Protein AF-A0A0C3E7I5-F1 (afdb_monomer_lite)

Organism: NCBI:txid1036808

Sequence (76 aa):
MQPTGFKYIVLVQISENLNQGGRADMISHWEDGDACVHELFYNVSLVAAARLWADEMTQDSIICTCISLAVRSSSV

Secondary structure (DSSP, 8-state):
-PPSSEEEEEEEEEEE-SS-EEEEEEEE---TT-EEEEEEEE-SSEEEEEEEEEEETTSS---EEEEEEEEPPPP-

Radius of gyration: 15.66 Å; chains: 1; bounding box: 49×13×40 Å

pLDDT: mean 78.61, std 11.29, range [46.34, 92.38]

Foldseek 3Di:
DDDPQKDKDKDKDKDFPPVWDKDKDKDKDDDPPKDKDWDWDDDPTMTMIMMMIIHGNPDDDMDMDIDMDTDDDDDD

Structure (mmCIF, N/CA/C/O backbone):
data_AF-A0A0C3E7I5-F1
#
_entry.id   AF-A0A0C3E7I5-F1
#
loop_
_atom_site.group_PDB
_atom_site.id
_atom_site.type_symbol
_atom_site.label_atom_id
_atom_site.label_alt_id
_atom_site.label_comp_id
_atom_site.label_asym_id
_atom_site.label_entity_id
_atom_site.label_seq_id
_atom_site.pdbx_PDB_ins_code
_atom_site.Cartn_x
_atom_site.Cartn_y
_atom_site.Cartn_z
_atom_site.occupancy
_atom_site.B_iso_or_equiv
_atom_site.auth_seq_id
_atom_site.auth_comp_id
_atom_site.auth_asym_id
_atom_site.auth_atom_id
_atom_site.pdbx_PDB_model_num
ATOM 1 N N . MET A 1 1 ? -23.027 6.859 0.873 1.00 46.34 1 MET A N 1
ATOM 2 C CA . MET A 1 1 ? -23.008 6.664 2.337 1.00 46.34 1 MET A CA 1
ATOM 3 C C . MET A 1 1 ? -21.551 6.583 2.751 1.00 46.34 1 MET A C 1
ATOM 5 O O . MET A 1 1 ? -20.872 5.696 2.255 1.00 46.34 1 MET A O 1
ATOM 9 N N . GLN A 1 2 ? -21.057 7.525 3.555 1.00 61.59 2 GLN A N 1
ATOM 10 C CA . GLN A 1 2 ? -19.715 7.440 4.140 1.00 61.59 2 GLN A CA 1
ATOM 11 C C . GLN A 1 2 ? -19.851 6.840 5.550 1.00 61.59 2 GLN A C 1
ATOM 13 O O . GLN A 1 2 ? -20.726 7.307 6.283 1.00 61.59 2 GLN A O 1
ATOM 18 N N . PRO A 1 3 ? -19.066 5.814 5.926 1.00 70.81 3 PRO A N 1
ATOM 19 C CA . PRO A 1 3 ? -19.154 5.223 7.259 1.00 70.81 3 PRO A CA 1
ATOM 20 C C . PRO A 1 3 ? -18.782 6.255 8.333 1.00 70.81 3 PRO A C 1
ATOM 22 O O . PRO A 1 3 ? -17.760 6.935 8.214 1.00 70.81 3 PRO A O 1
ATOM 25 N N . THR A 1 4 ? -19.618 6.380 9.364 1.00 80.06 4 THR A N 1
ATOM 26 C CA . THR A 1 4 ? -19.389 7.227 10.547 1.00 80.06 4 THR A CA 1
ATOM 27 C C . THR A 1 4 ? -18.744 6.414 11.666 1.00 80.06 4 THR A C 1
ATOM 29 O O . THR A 1 4 ? -19.004 5.220 11.757 1.00 80.06 4 THR A O 1
ATOM 32 N N . GLY A 1 5 ? -17.964 7.056 12.541 1.00 81.50 5 GLY A N 1
ATOM 33 C CA . GLY A 1 5 ? -17.310 6.378 13.671 1.00 81.50 5 GLY A CA 1
ATOM 34 C C . GLY A 1 5 ? -15.940 5.780 13.350 1.00 81.50 5 GLY A C 1
ATOM 35 O O . GLY A 1 5 ? -15.380 5.095 14.192 1.00 81.50 5 GLY A O 1
ATOM 36 N N . PHE A 1 6 ? -15.386 6.077 12.170 1.00 82.00 6 PHE A N 1
ATOM 37 C CA . PHE A 1 6 ? -14.047 5.649 11.772 1.00 82.00 6 PHE A CA 1
ATOM 38 C C . PHE A 1 6 ? -13.108 6.838 11.568 1.00 82.00 6 PHE A C 1
ATOM 40 O O . PHE A 1 6 ? -13.503 7.880 11.030 1.00 82.00 6 PHE A O 1
ATOM 47 N N . LYS A 1 7 ? -11.848 6.660 11.951 1.00 82.81 7 LYS A N 1
ATOM 48 C CA . LYS A 1 7 ? -10.717 7.497 11.558 1.00 82.81 7 LYS A CA 1
ATOM 49 C C . LYS A 1 7 ? -10.018 6.833 10.377 1.00 82.81 7 LYS A C 1
ATOM 51 O O . LYS A 1 7 ? -9.820 5.626 10.365 1.00 82.81 7 LYS A O 1
ATOM 56 N N . TYR A 1 8 ? -9.630 7.627 9.382 1.00 84.44 8 TYR A N 1
ATOM 57 C CA . TYR A 1 8 ? -8.977 7.101 8.187 1.00 84.44 8 TYR A CA 1
ATOM 58 C C . TYR A 1 8 ? -7.524 7.556 8.093 1.00 84.44 8 TYR A C 1
ATOM 60 O O . TYR A 1 8 ? -7.232 8.740 8.268 1.00 84.44 8 TYR A O 1
ATOM 68 N N . ILE A 1 9 ? -6.623 6.626 7.771 1.00 84.56 9 ILE A N 1
ATOM 69 C CA . ILE A 1 9 ? -5.218 6.922 7.456 1.00 84.56 9 ILE A CA 1
ATOM 70 C C . ILE A 1 9 ? -4.975 6.545 5.999 1.00 84.56 9 ILE A C 1
ATOM 72 O O . ILE A 1 9 ? -5.224 5.411 5.593 1.00 84.56 9 ILE A O 1
ATOM 76 N N . VAL A 1 10 ? -4.482 7.501 5.212 1.00 86.75 10 VAL A N 1
ATOM 77 C CA . VAL A 1 10 ? -4.153 7.295 3.798 1.00 86.75 10 VAL A CA 1
ATOM 78 C C . VAL A 1 10 ? -2.651 7.422 3.614 1.00 86.75 10 VAL A C 1
ATOM 80 O O . VAL A 1 10 ? -2.066 8.454 3.943 1.00 86.75 10 VAL A O 1
ATOM 83 N N . LEU A 1 11 ? -2.038 6.385 3.052 1.00 86.50 11 LEU A N 1
ATOM 84 C CA . LEU A 1 11 ? -0.653 6.407 2.607 1.00 86.50 11 LEU A CA 1
ATOM 85 C C . LEU A 1 11 ? -0.621 6.316 1.085 1.00 86.50 11 LEU A C 1
ATOM 87 O O . LEU A 1 11 ? -1.186 5.392 0.502 1.00 86.50 11 LEU A O 1
ATOM 91 N N . VAL A 1 12 ? 0.078 7.250 0.447 1.00 89.50 12 VAL A N 1
ATOM 92 C CA . VAL A 1 12 ? 0.336 7.207 -0.991 1.00 89.50 12 VAL A CA 1
ATOM 93 C C . VAL A 1 12 ? 1.835 7.279 -1.214 1.00 89.50 12 VAL A C 1
ATOM 95 O O . VAL A 1 12 ? 2.490 8.228 -0.786 1.00 89.50 12 VAL A O 1
ATOM 98 N N . GLN A 1 13 ? 2.370 6.283 -1.908 1.00 88.19 13 GLN A N 1
ATOM 99 C CA . GLN A 1 13 ? 3.739 6.286 -2.395 1.00 88.19 13 GLN A CA 1
ATOM 100 C C . GLN A 1 13 ? 3.722 6.370 -3.917 1.00 88.19 13 GLN A C 1
ATOM 102 O O . GLN A 1 13 ? 3.064 5.569 -4.576 1.00 88.19 13 GLN A O 1
ATOM 107 N N . ILE A 1 14 ? 4.479 7.313 -4.472 1.00 89.62 14 ILE A N 1
ATOM 108 C CA . ILE A 1 14 ? 4.640 7.489 -5.917 1.00 89.62 14 ILE A CA 1
ATOM 109 C C . ILE A 1 14 ? 6.126 7.396 -6.242 1.00 89.62 14 ILE A C 1
ATOM 111 O O . ILE A 1 14 ? 6.971 7.923 -5.518 1.00 89.62 14 ILE A O 1
ATOM 115 N N . SER A 1 15 ? 6.463 6.684 -7.310 1.00 88.88 15 SER A N 1
ATOM 116 C CA . SER A 1 15 ? 7.839 6.498 -7.766 1.00 88.88 15 SER A CA 1
ATOM 117 C C . SER A 1 15 ? 7.889 6.472 -9.291 1.00 88.88 15 SER A C 1
ATOM 119 O O . SER A 1 15 ? 6.932 6.049 -9.939 1.00 88.88 15 SER A O 1
ATOM 121 N N . GLU A 1 16 ? 9.005 6.911 -9.871 1.00 90.12 16 GLU A N 1
ATOM 122 C CA . GLU A 1 16 ? 9.231 6.780 -11.313 1.00 90.12 16 GLU A CA 1
ATOM 123 C C . GLU A 1 16 ? 9.299 5.305 -11.712 1.00 90.12 16 GLU A C 1
ATOM 125 O O . GLU A 1 16 ? 9.919 4.494 -11.018 1.00 90.12 16 GLU A O 1
ATOM 130 N N . ASN A 1 17 ? 8.686 4.965 -12.844 1.00 89.44 17 ASN A N 1
ATOM 131 C 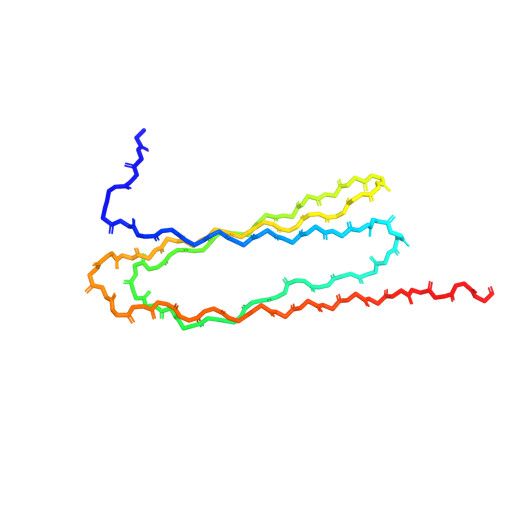CA . ASN A 1 17 ? 8.819 3.649 -13.446 1.00 89.44 17 ASN A CA 1
ATOM 132 C C . ASN A 1 17 ? 10.067 3.614 -14.336 1.00 89.44 17 ASN A C 1
ATOM 134 O O . ASN A 1 17 ? 10.015 3.881 -15.533 1.00 89.44 17 ASN A O 1
ATOM 138 N N . LEU A 1 18 ? 11.201 3.264 -13.740 1.00 89.25 18 LEU A N 1
ATOM 139 C CA . LEU A 1 18 ? 12.461 2.987 -14.432 1.00 89.25 18 LEU A CA 1
ATOM 140 C C . LEU A 1 18 ? 12.634 1.480 -14.668 1.00 89.25 18 LEU A C 1
ATOM 142 O O . LEU A 1 18 ? 13.761 0.985 -14.728 1.00 89.25 18 LEU A O 1
ATOM 146 N N . ASN A 1 19 ? 11.518 0.746 -14.765 1.00 84.25 19 ASN A N 1
ATOM 147 C CA . ASN A 1 19 ? 11.482 -0.708 -14.880 1.00 84.25 19 ASN A CA 1
ATOM 148 C C . ASN A 1 19 ? 12.158 -1.423 -13.688 1.00 84.25 19 ASN A C 1
ATOM 150 O O . ASN A 1 19 ? 12.717 -2.511 -13.839 1.00 84.25 19 ASN A O 1
ATOM 154 N N . GLN A 1 20 ? 12.152 -0.797 -12.501 1.00 83.38 20 GLN A N 1
ATOM 155 C CA . GLN A 1 20 ? 12.679 -1.400 -11.277 1.00 83.38 20 GLN A CA 1
ATOM 156 C C . GLN A 1 20 ? 11.675 -2.345 -10.610 1.00 83.38 20 GLN A C 1
ATOM 158 O O . GLN A 1 20 ? 10.463 -2.137 -10.653 1.00 83.38 20 GLN A O 1
ATOM 163 N N . GLY A 1 21 ? 12.202 -3.345 -9.902 1.00 81.94 21 GLY A N 1
ATOM 164 C CA . GLY A 1 21 ? 11.420 -4.083 -8.917 1.00 81.94 21 GLY A CA 1
ATOM 165 C C . GLY A 1 21 ? 11.225 -3.226 -7.666 1.00 81.94 21 GLY A C 1
ATOM 166 O O . GLY A 1 21 ? 12.184 -2.640 -7.155 1.00 81.94 21 GLY A O 1
ATOM 167 N N . GLY A 1 22 ? 9.993 -3.149 -7.170 1.00 80.75 22 GLY A N 1
ATOM 168 C CA . GLY A 1 22 ? 9.646 -2.399 -5.967 1.00 80.75 22 GLY A CA 1
ATOM 169 C C . GLY A 1 22 ? 8.836 -3.242 -4.991 1.00 80.75 22 GLY A C 1
ATOM 170 O O . GLY A 1 22 ? 8.035 -4.081 -5.398 1.00 80.75 22 GLY A O 1
ATOM 171 N N . ARG A 1 23 ? 9.030 -3.001 -3.695 1.00 83.12 23 ARG A N 1
ATOM 172 C CA . ARG A 1 23 ? 8.171 -3.516 -2.626 1.00 83.12 23 ARG A CA 1
ATOM 173 C C . ARG A 1 23 ? 7.733 -2.348 -1.754 1.00 83.12 23 ARG A C 1
ATOM 175 O O . ARG A 1 23 ? 8.576 -1.598 -1.267 1.00 83.12 23 ARG A O 1
ATOM 182 N N . ALA A 1 24 ? 6.426 -2.225 -1.568 1.00 80.44 24 ALA A N 1
ATOM 183 C CA . ALA A 1 24 ? 5.813 -1.324 -0.605 1.00 80.44 24 ALA A CA 1
ATOM 184 C C . ALA A 1 24 ? 5.092 -2.195 0.423 1.00 80.44 24 ALA A C 1
ATOM 186 O O . ALA A 1 24 ? 4.029 -2.754 0.141 1.00 80.44 24 ALA A O 1
ATOM 187 N N . ASP A 1 25 ? 5.726 -2.378 1.577 1.00 80.56 25 ASP A N 1
ATOM 188 C CA . ASP A 1 25 ? 5.168 -3.153 2.676 1.00 80.56 25 ASP A CA 1
ATOM 189 C C . ASP A 1 25 ? 4.900 -2.254 3.878 1.00 80.56 25 ASP A C 1
ATOM 191 O O . ASP A 1 25 ? 5.439 -1.150 4.003 1.00 80.56 25 ASP A O 1
ATOM 195 N N . MET A 1 26 ? 4.043 -2.727 4.765 1.00 76.38 26 MET A N 1
ATOM 196 C CA . MET A 1 26 ? 3.653 -1.985 5.942 1.00 76.38 26 MET A CA 1
ATOM 197 C C . MET A 1 26 ? 3.309 -2.947 7.059 1.00 76.38 26 MET A C 1
ATOM 199 O O . MET A 1 26 ? 2.570 -3.914 6.874 1.00 76.38 26 MET A O 1
ATOM 203 N N . ILE A 1 27 ? 3.845 -2.626 8.225 1.00 79.12 27 ILE A N 1
ATOM 204 C CA . ILE A 1 27 ? 3.620 -3.362 9.455 1.00 79.12 27 ILE A CA 1
ATOM 205 C C . ILE A 1 27 ? 2.812 -2.446 10.362 1.00 79.12 27 ILE A C 1
ATOM 207 O O . ILE A 1 27 ? 3.178 -1.281 10.548 1.00 79.12 27 ILE A O 1
ATOM 211 N N . SER A 1 28 ? 1.736 -2.984 10.924 1.00 77.69 28 SER A N 1
ATOM 212 C CA . SER A 1 28 ? 0.901 -2.250 11.869 1.00 77.69 28 SER A CA 1
ATOM 213 C C . SER A 1 28 ? 0.489 -3.142 13.023 1.00 77.69 28 SER A C 1
ATOM 215 O O . SER A 1 28 ? 0.496 -4.370 12.906 1.00 77.69 28 SER A O 1
ATOM 217 N N . HIS A 1 29 ? 0.122 -2.504 14.126 1.00 79.50 29 HIS A N 1
ATOM 218 C CA . HIS A 1 29 ? -0.673 -3.113 15.181 1.00 79.50 29 HIS A CA 1
ATOM 219 C C . HIS A 1 29 ? -2.149 -2.858 14.846 1.00 79.50 29 HIS A C 1
ATOM 221 O O . HIS A 1 29 ? -2.487 -1.709 14.579 1.00 79.50 29 HIS A O 1
ATOM 227 N N . TRP A 1 30 ? -2.959 -3.915 14.746 1.00 77.44 30 TRP A N 1
ATOM 228 C CA . TRP A 1 30 ? -4.376 -3.847 14.363 1.00 77.44 30 TRP A CA 1
ATOM 229 C C . TRP A 1 30 ? -5.184 -4.465 15.494 1.00 77.44 30 TRP A C 1
ATOM 231 O O . TRP A 1 30 ? -4.733 -5.455 16.086 1.00 77.44 30 TRP A O 1
ATOM 241 N N . GLU A 1 31 ? -6.372 -3.934 15.727 1.00 76.69 31 GLU A N 1
ATOM 242 C CA . GLU A 1 31 ? -7.345 -4.474 16.669 1.00 76.69 31 GLU A CA 1
ATOM 243 C C . GLU A 1 31 ? -8.633 -4.918 15.953 1.00 76.69 31 GLU A C 1
ATOM 245 O O . GLU A 1 31 ? -8.758 -4.865 14.724 1.00 76.69 31 GLU A O 1
ATOM 250 N N . ASP A 1 32 ? -9.585 -5.443 16.725 1.00 79.38 32 ASP A N 1
ATOM 251 C CA . ASP A 1 32 ? -10.869 -5.898 16.199 1.00 79.38 32 ASP A CA 1
ATOM 252 C C . ASP A 1 32 ? -11.695 -4.699 15.710 1.00 79.38 32 ASP A C 1
ATOM 254 O O . ASP A 1 32 ? -12.049 -3.822 16.488 1.00 79.38 32 ASP A O 1
ATOM 258 N N . GLY A 1 33 ? -12.041 -4.690 14.420 1.00 79.75 33 GLY A N 1
ATOM 259 C CA . GLY A 1 33 ? -12.795 -3.601 13.782 1.00 79.75 33 GLY A CA 1
ATOM 260 C C . GLY A 1 33 ? -11.980 -2.809 12.758 1.00 79.75 33 GLY A C 1
ATOM 261 O O . GLY A 1 33 ? -12.566 -2.174 11.876 1.00 79.75 33 GLY A O 1
ATOM 262 N N . ASP A 1 34 ? -10.651 -2.932 12.795 1.00 82.88 34 ASP A N 1
ATOM 263 C CA . ASP A 1 34 ? -9.768 -2.292 11.826 1.00 82.88 34 ASP A CA 1
ATOM 264 C C . ASP A 1 34 ? -9.884 -2.919 10.436 1.00 82.88 34 ASP A C 1
ATOM 266 O O . ASP A 1 34 ? -9.947 -4.141 10.255 1.00 82.88 34 ASP A O 1
ATOM 270 N N . ALA A 1 35 ? -9.832 -2.065 9.415 1.00 84.62 35 ALA A N 1
ATOM 271 C CA . ALA A 1 35 ? -9.787 -2.493 8.025 1.00 84.62 35 ALA A CA 1
ATOM 272 C C . ALA A 1 35 ? -8.656 -1.801 7.262 1.00 84.62 35 ALA A C 1
ATOM 274 O O . ALA A 1 35 ? -8.424 -0.600 7.395 1.00 84.62 35 ALA A O 1
ATOM 275 N N . CYS A 1 36 ? -7.995 -2.554 6.381 1.00 85.94 36 CYS A N 1
ATOM 276 C CA . CYS A 1 36 ? -6.991 -2.027 5.464 1.00 85.94 36 CYS A CA 1
ATOM 277 C C . CYS A 1 36 ? -7.281 -2.464 4.031 1.00 85.94 36 CYS A C 1
ATOM 279 O O . CYS A 1 36 ? -7.563 -3.635 3.770 1.00 85.94 36 CYS A O 1
ATOM 281 N N . VAL A 1 37 ? -7.116 -1.537 3.091 1.00 88.31 37 VAL A N 1
ATOM 282 C CA . VAL A 1 37 ? -7.147 -1.809 1.653 1.00 88.31 37 VAL A CA 1
ATOM 283 C C . VAL A 1 37 ? -5.841 -1.338 1.027 1.00 88.31 37 VAL A C 1
ATOM 285 O O . VAL A 1 37 ? -5.350 -0.253 1.334 1.00 88.31 37 VAL A O 1
ATOM 288 N N . HIS A 1 38 ? -5.275 -2.164 0.148 1.00 89.12 38 HIS A N 1
ATOM 289 C CA . HIS A 1 38 ? -4.082 -1.851 -0.634 1.00 89.12 38 HIS A CA 1
ATOM 290 C C . HIS A 1 38 ? -4.432 -1.885 -2.118 1.00 89.12 38 HIS A C 1
ATOM 292 O O . HIS A 1 38 ? -4.975 -2.878 -2.599 1.00 89.12 38 HIS A O 1
ATOM 298 N N . GLU A 1 39 ? -4.070 -0.833 -2.838 1.00 89.50 39 GLU A N 1
ATOM 299 C CA . GLU A 1 39 ? -4.172 -0.759 -4.286 1.00 89.50 39 GLU A CA 1
ATOM 300 C C . GLU A 1 39 ? -2.820 -0.389 -4.903 1.00 89.50 39 GLU A C 1
ATOM 302 O O . GLU A 1 39 ? -2.095 0.474 -4.401 1.00 89.50 39 GLU A O 1
ATOM 307 N N . LEU A 1 40 ? -2.485 -1.057 -6.006 1.00 89.75 40 LEU A N 1
ATOM 308 C CA . LEU A 1 40 ? -1.291 -0.779 -6.787 1.00 89.75 40 LEU A CA 1
ATOM 309 C C . LEU A 1 40 ? -1.701 -0.357 -8.194 1.00 89.75 40 LEU A C 1
ATOM 311 O O . LEU A 1 40 ? -2.447 -1.057 -8.877 1.00 89.75 40 LEU A O 1
ATOM 315 N N . PHE A 1 41 ? -1.163 0.771 -8.631 1.00 90.31 41 PHE A N 1
ATOM 316 C CA . PHE A 1 41 ? -1.341 1.313 -9.964 1.00 90.31 41 PHE A CA 1
ATOM 317 C C . PHE A 1 41 ? 0.025 1.502 -10.619 1.00 90.31 41 PHE A C 1
ATOM 319 O O . PHE A 1 41 ? 0.976 1.954 -9.984 1.00 90.31 41 PHE A O 1
ATOM 326 N N . TYR A 1 42 ? 0.138 1.190 -11.905 1.00 90.50 42 TYR A N 1
ATOM 327 C CA . TYR A 1 42 ? 1.347 1.486 -12.662 1.00 90.50 42 TYR A CA 1
ATOM 328 C C . TYR A 1 42 ? 1.011 1.902 -14.089 1.00 90.50 42 TYR A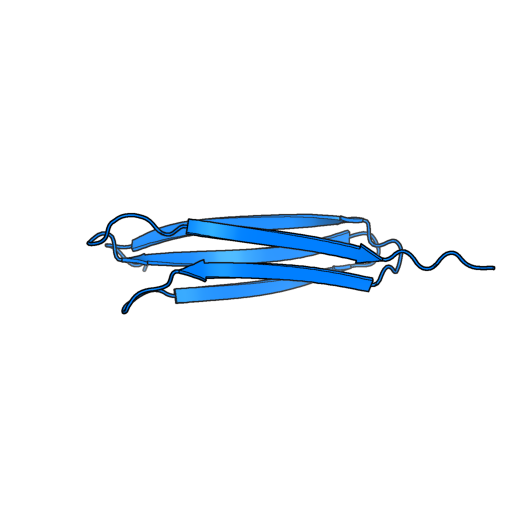 C 1
ATOM 330 O O . TYR A 1 42 ? 0.018 1.476 -14.678 1.00 90.50 42 TYR A O 1
ATOM 338 N N . ASN A 1 43 ? 1.869 2.742 -14.650 1.00 91.19 43 ASN A N 1
ATOM 339 C CA . ASN A 1 43 ? 1.866 3.099 -16.057 1.00 91.19 43 ASN A CA 1
ATOM 340 C C . ASN A 1 43 ? 3.313 3.180 -16.570 1.00 91.19 43 ASN A C 1
ATOM 342 O O . ASN A 1 43 ? 4.254 2.800 -15.876 1.00 91.19 43 ASN A O 1
ATOM 346 N N . VAL A 1 44 ? 3.495 3.658 -17.802 1.00 92.38 44 VAL A N 1
ATOM 347 C CA . VAL A 1 44 ? 4.811 3.719 -18.461 1.00 92.38 44 VAL A CA 1
ATOM 348 C C . VAL A 1 44 ? 5.831 4.564 -17.685 1.00 92.38 44 VAL A C 1
ATOM 350 O O . VAL A 1 44 ? 7.019 4.283 -17.757 1.00 92.38 44 VAL A O 1
ATOM 353 N N . SER A 1 45 ? 5.392 5.572 -16.931 1.00 91.81 45 SER A N 1
ATOM 354 C CA . SER A 1 45 ? 6.283 6.544 -16.280 1.00 91.81 45 SER A CA 1
ATOM 355 C C . SER A 1 45 ? 6.244 6.499 -14.757 1.00 91.81 45 SER A C 1
ATOM 357 O O . SER A 1 45 ? 7.166 6.999 -14.119 1.00 91.81 45 SER A O 1
ATOM 359 N N . LEU A 1 46 ? 5.207 5.916 -14.156 1.00 91.25 46 LEU A N 1
ATOM 360 C CA . LEU A 1 46 ? 4.968 5.950 -12.718 1.00 91.25 46 LEU A CA 1
ATOM 361 C C . LEU A 1 46 ? 4.492 4.602 -12.187 1.00 91.25 46 LEU A C 1
ATOM 363 O O . LEU A 1 46 ? 3.721 3.890 -12.831 1.00 91.25 46 LEU A O 1
ATOM 367 N N . VAL A 1 47 ? 4.894 4.319 -10.955 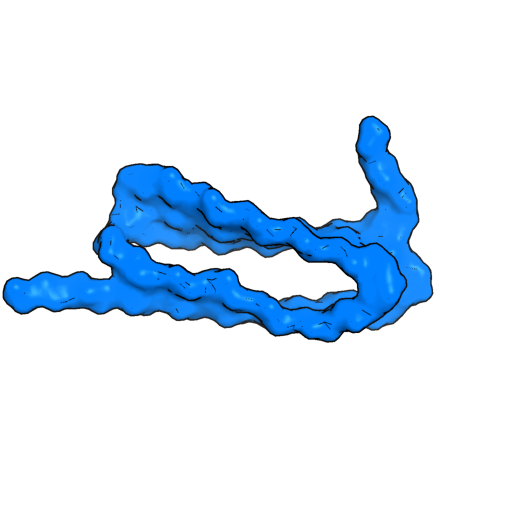1.00 90.44 47 VAL A N 1
ATOM 368 C CA . VAL A 1 47 ? 4.289 3.314 -10.085 1.00 90.44 47 VAL A CA 1
ATOM 369 C C . VAL A 1 47 ? 3.736 4.045 -8.866 1.00 90.44 47 VAL A C 1
ATOM 371 O O . VAL A 1 47 ? 4.440 4.842 -8.243 1.00 90.44 47 VAL A O 1
ATOM 374 N N . ALA A 1 48 ? 2.476 3.790 -8.534 1.00 90.12 48 ALA A N 1
ATOM 375 C CA . ALA A 1 48 ? 1.802 4.330 -7.367 1.00 90.12 4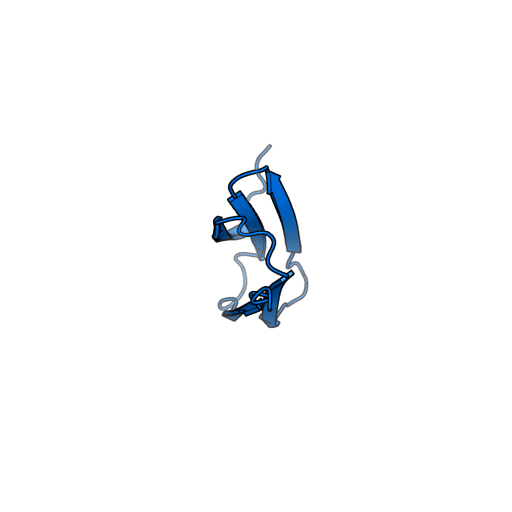8 ALA A CA 1
ATOM 376 C C . ALA A 1 48 ? 1.250 3.188 -6.507 1.00 90.12 48 ALA A C 1
ATOM 378 O O . ALA A 1 48 ? 0.576 2.288 -7.003 1.00 90.12 48 ALA A O 1
ATOM 379 N N . ALA A 1 49 ? 1.522 3.241 -5.209 1.00 89.94 49 ALA A N 1
ATOM 380 C CA . ALA A 1 49 ? 0.916 2.368 -4.216 1.00 89.94 49 ALA A CA 1
ATOM 381 C C . ALA A 1 49 ? 0.072 3.231 -3.278 1.00 89.94 49 ALA A C 1
ATOM 383 O O . ALA A 1 49 ? 0.580 4.188 -2.685 1.00 89.94 49 ALA A O 1
ATOM 384 N N . ALA A 1 50 ? -1.211 2.908 -3.167 1.00 88.44 50 ALA A N 1
ATOM 385 C CA . ALA A 1 50 ? -2.148 3.584 -2.286 1.00 88.44 50 ALA A CA 1
ATOM 386 C C . ALA A 1 50 ? -2.646 2.606 -1.225 1.00 88.44 50 ALA A C 1
ATOM 388 O O . ALA A 1 50 ? -2.992 1.457 -1.512 1.00 88.44 50 ALA A O 1
ATOM 389 N N . ARG A 1 51 ? -2.685 3.068 0.019 1.00 87.44 51 ARG A N 1
ATOM 390 C CA . ARG A 1 51 ? -3.151 2.282 1.152 1.00 87.44 51 ARG A CA 1
ATOM 391 C C . ARG A 1 51 ? -4.114 3.104 1.985 1.00 87.44 51 ARG A C 1
ATOM 393 O O . ARG A 1 51 ? -3.805 4.239 2.344 1.00 87.44 51 ARG A O 1
ATOM 400 N N . LEU A 1 52 ? -5.256 2.512 2.299 1.00 86.75 52 LEU A N 1
ATOM 401 C CA . LEU A 1 52 ? -6.271 3.097 3.161 1.00 86.75 52 LEU A CA 1
ATOM 402 C C . LEU A 1 52 ? -6.428 2.231 4.402 1.00 86.75 52 LEU A C 1
ATOM 404 O O . LEU A 1 52 ? -6.513 1.009 4.302 1.00 86.75 52 LEU A O 1
ATOM 408 N N . TRP A 1 53 ? -6.525 2.895 5.540 1.00 85.50 53 TRP A N 1
ATOM 409 C CA . TRP A 1 53 ? -6.903 2.318 6.817 1.00 85.50 53 TRP A CA 1
ATOM 410 C C . TRP A 1 53 ? -8.176 2.955 7.319 1.00 85.50 53 TRP A C 1
ATOM 412 O O . TRP A 1 53 ? -8.332 4.168 7.177 1.00 85.50 53 TRP A O 1
ATOM 422 N N . ALA A 1 54 ? -9.032 2.146 7.924 1.00 84.81 54 ALA A N 1
ATOM 423 C CA . ALA A 1 54 ? -10.158 2.581 8.725 1.00 84.81 54 ALA A CA 1
ATOM 424 C C . ALA A 1 54 ? -9.986 1.999 10.133 1.00 84.81 54 ALA A C 1
ATOM 426 O O . ALA A 1 54 ? -9.850 0.787 10.269 1.00 84.81 54 ALA A O 1
ATOM 427 N N . ASP A 1 55 ? -9.964 2.892 11.115 1.00 81.31 55 ASP A N 1
ATOM 428 C CA . ASP A 1 55 ? -9.763 2.663 12.550 1.00 81.31 55 ASP A CA 1
ATOM 429 C C . ASP A 1 55 ? -11.054 3.028 13.281 1.00 81.31 55 ASP A C 1
ATOM 431 O O . ASP A 1 55 ? -11.581 4.125 13.052 1.00 81.31 55 ASP A O 1
ATOM 435 N N . GLU A 1 56 ? -11.604 2.142 14.105 1.00 78.94 56 GLU A N 1
ATOM 436 C CA . GLU A 1 56 ? -12.808 2.464 14.872 1.00 78.94 56 GLU A CA 1
ATOM 437 C C . GLU A 1 56 ? -12.468 3.500 15.959 1.00 78.94 56 GLU A C 1
ATOM 439 O O . GLU A 1 56 ? -11.570 3.325 16.775 1.00 78.94 56 GLU A O 1
ATOM 444 N N . MET A 1 57 ? -13.196 4.621 15.995 1.00 63.81 57 MET A N 1
ATOM 445 C CA . MET A 1 57 ? -12.854 5.822 16.783 1.00 63.81 57 MET A CA 1
ATOM 446 C C . MET A 1 57 ? -12.962 5.635 18.316 1.00 63.81 57 MET A C 1
ATOM 448 O O . MET A 1 57 ? -12.948 6.610 19.067 1.00 63.81 57 MET A O 1
ATOM 452 N N . THR A 1 58 ? -13.112 4.402 18.794 1.00 62.00 58 THR A N 1
ATOM 453 C CA . THR A 1 58 ? -13.228 4.039 20.209 1.00 62.00 58 THR A CA 1
ATOM 454 C C . THR A 1 58 ? -11.880 3.709 20.865 1.00 62.00 58 THR A C 1
ATOM 456 O O . THR A 1 58 ? -11.858 3.559 22.087 1.00 62.00 58 THR A O 1
ATOM 459 N N . GLN A 1 59 ? -10.771 3.636 20.110 1.00 60.72 59 GLN A N 1
ATOM 460 C CA . GLN A 1 59 ? -9.492 3.099 20.600 1.00 60.72 59 GLN A CA 1
ATOM 461 C C . GLN A 1 59 ? -8.271 4.036 20.463 1.00 60.72 59 GLN A C 1
ATOM 463 O O . GLN A 1 59 ? -8.246 4.998 19.687 1.00 60.72 59 GLN A O 1
ATOM 468 N N . ASP A 1 60 ? -7.241 3.758 21.274 1.00 57.09 60 ASP A N 1
ATOM 469 C CA . ASP A 1 60 ? -6.007 4.540 21.393 1.00 57.09 60 ASP A CA 1
ATOM 470 C C . ASP A 1 60 ? -5.019 4.235 20.243 1.00 57.09 60 ASP A C 1
ATOM 472 O O . ASP A 1 60 ? -4.083 3.464 20.388 1.00 57.09 60 ASP A O 1
ATOM 476 N N . SER A 1 61 ? -5.181 4.937 19.117 1.00 58.06 61 SER A N 1
ATOM 477 C CA . SER A 1 61 ? -4.173 5.200 18.063 1.00 58.06 61 SER A CA 1
ATOM 478 C C . SER A 1 61 ? -3.428 4.013 17.408 1.00 58.06 61 SER A C 1
ATOM 480 O O . SER A 1 61 ? -2.458 3.482 17.942 1.00 58.06 61 SER A O 1
ATOM 482 N N . ILE A 1 62 ? -3.707 3.772 16.120 1.00 61.72 62 ILE A N 1
ATOM 483 C CA . ILE A 1 62 ? -2.894 2.899 15.248 1.00 61.72 62 ILE A CA 1
ATOM 484 C C . ILE A 1 62 ? -1.477 3.464 15.000 1.00 61.72 62 ILE A C 1
ATOM 486 O O . ILE A 1 62 ? -1.310 4.621 14.594 1.00 61.72 62 ILE A O 1
ATOM 490 N N . ILE A 1 63 ? -0.451 2.610 15.138 1.00 62.19 63 ILE A N 1
ATOM 491 C CA . ILE A 1 63 ? 0.926 2.858 14.670 1.00 62.19 63 ILE A CA 1
ATOM 492 C C . ILE A 1 63 ? 1.190 2.015 13.411 1.00 62.19 63 ILE A C 1
ATOM 494 O O . ILE A 1 63 ? 1.263 0.788 13.481 1.00 62.19 63 ILE A O 1
ATOM 498 N N . CYS A 1 64 ? 1.387 2.676 12.266 1.00 62.31 64 CYS A N 1
ATOM 499 C CA . CYS A 1 64 ? 1.781 2.048 10.998 1.00 62.31 64 CYS A CA 1
ATOM 500 C C . CYS A 1 64 ? 3.210 2.462 10.624 1.00 62.31 64 CYS A C 1
ATOM 502 O O . CYS A 1 64 ? 3.505 3.656 10.543 1.00 62.31 64 CYS A O 1
ATOM 504 N N . THR A 1 65 ? 4.085 1.498 10.324 1.00 64.44 65 THR A N 1
ATOM 505 C CA . THR A 1 65 ? 5.412 1.775 9.746 1.00 64.44 65 THR A CA 1
ATOM 506 C C . THR A 1 65 ? 5.469 1.276 8.311 1.00 64.44 65 THR A C 1
ATOM 508 O O . THR A 1 65 ? 5.160 0.118 8.031 1.00 64.44 65 THR A O 1
ATOM 511 N N . CYS A 1 66 ? 5.885 2.155 7.402 1.00 62.25 66 CYS A N 1
ATOM 512 C CA . CYS A 1 66 ? 5.984 1.865 5.976 1.00 62.25 66 CYS A CA 1
ATOM 513 C C . CYS A 1 66 ? 7.441 1.554 5.624 1.00 62.25 66 CYS A C 1
ATOM 515 O O . CYS A 1 66 ? 8.332 2.331 5.969 1.00 62.25 66 CYS A O 1
ATOM 517 N N . ILE A 1 67 ? 7.684 0.437 4.936 1.00 71.12 67 ILE A N 1
ATOM 518 C CA . ILE A 1 67 ? 9.010 0.070 4.430 1.00 71.12 67 ILE A CA 1
ATOM 519 C C . ILE A 1 67 ? 8.929 -0.036 2.910 1.00 71.12 67 ILE A C 1
ATOM 521 O O . ILE A 1 67 ? 8.199 -0.864 2.359 1.00 71.12 67 ILE A O 1
ATOM 525 N N . SER A 1 68 ? 9.729 0.789 2.242 1.00 67.62 68 SER A N 1
ATOM 526 C CA . SER A 1 68 ? 9.762 0.893 0.787 1.00 67.62 68 SER A CA 1
ATOM 527 C C . SER A 1 68 ? 11.157 0.545 0.285 1.00 67.62 68 SER A C 1
ATOM 529 O O . SER A 1 68 ? 12.130 1.205 0.646 1.00 67.62 68 SER A O 1
ATOM 531 N N . LEU A 1 69 ? 11.260 -0.487 -0.555 1.00 68.31 69 LEU A N 1
ATOM 532 C CA . LEU A 1 69 ? 12.512 -0.889 -1.197 1.00 68.31 69 LEU A CA 1
ATOM 533 C C . LEU A 1 69 ? 12.344 -0.843 -2.715 1.00 68.31 69 LEU A C 1
ATOM 535 O O . LEU A 1 69 ? 11.437 -1.470 -3.261 1.00 68.31 69 LEU A O 1
ATOM 539 N N . ALA A 1 70 ? 13.245 -0.136 -3.390 1.00 71.31 70 ALA A N 1
ATOM 540 C CA . ALA A 1 70 ? 13.362 -0.131 -4.841 1.00 71.31 70 ALA A CA 1
ATOM 541 C C . ALA A 1 70 ? 14.734 -0.692 -5.225 1.00 71.31 70 ALA A C 1
ATOM 543 O O . ALA A 1 70 ? 15.761 -0.163 -4.797 1.00 71.31 70 ALA A O 1
ATOM 544 N N . VAL A 1 71 ? 14.758 -1.759 -6.025 1.00 72.69 71 VAL A N 1
ATOM 545 C CA . VAL A 1 71 ? 15.999 -2.344 -6.545 1.00 72.69 71 VAL A CA 1
ATOM 546 C C . VAL A 1 71 ? 16.063 -2.071 -8.037 1.00 72.69 71 VAL A C 1
ATOM 548 O O . VAL A 1 71 ? 15.329 -2.662 -8.831 1.00 72.69 71 VAL A O 1
ATOM 551 N N . ARG A 1 72 ? 16.954 -1.159 -8.422 1.00 71.56 72 ARG A N 1
ATOM 552 C CA . ARG A 1 72 ? 17.249 -0.886 -9.825 1.00 71.56 72 ARG A CA 1
ATOM 553 C C . ARG A 1 72 ? 18.214 -1.947 -10.345 1.00 71.56 72 ARG A C 1
ATOM 555 O O . ARG A 1 72 ? 19.306 -2.101 -9.806 1.00 71.56 72 ARG A O 1
ATOM 562 N N . SER A 1 73 ? 17.832 -2.645 -11.410 1.00 62.66 73 SER A N 1
ATOM 563 C CA . SER A 1 73 ? 18.784 -3.437 -12.188 1.00 62.66 73 SER A CA 1
ATOM 564 C C . SER A 1 73 ? 19.616 -2.476 -13.040 1.00 62.66 73 SER A C 1
ATOM 566 O O . SER A 1 73 ? 19.068 -1.711 -13.834 1.00 62.66 73 SER A O 1
ATOM 568 N N . SER A 1 74 ? 20.932 -2.448 -12.829 1.00 67.62 74 SER A N 1
ATOM 569 C CA . SER A 1 74 ? 21.861 -1.793 -13.748 1.00 67.62 74 SER A CA 1
ATOM 570 C C . SER A 1 74 ? 22.120 -2.741 -14.912 1.00 67.62 74 SER A C 1
ATOM 572 O O . SER A 1 74 ? 22.672 -3.822 -14.698 1.00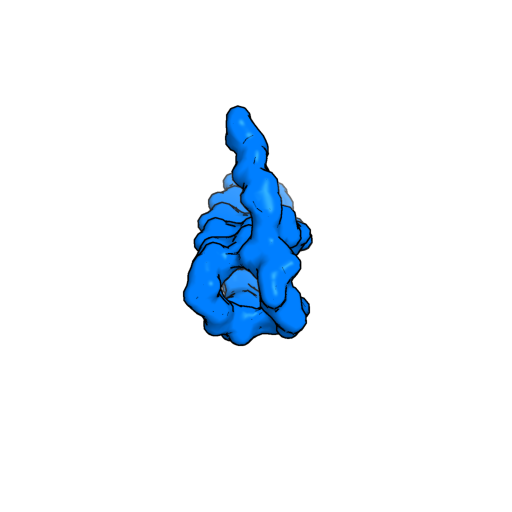 67.62 74 SER A O 1
ATOM 574 N N . SER A 1 75 ? 21.731 -2.349 -16.124 1.00 64.19 75 SER A N 1
ATOM 575 C CA . SER A 1 75 ? 22.175 -3.029 -17.338 1.00 64.19 75 SER A CA 1
ATOM 576 C C . SER A 1 75 ? 23.705 -3.011 -17.375 1.00 64.19 75 SER A C 1
ATOM 578 O O . SER A 1 75 ? 24.296 -1.931 -17.311 1.00 64.19 75 SER A O 1
ATOM 580 N N . VAL A 1 76 ? 24.322 -4.193 -17.416 1.00 48.59 76 VAL A N 1
ATOM 581 C CA . VAL A 1 76 ? 25.709 -4.365 -17.878 1.00 48.59 76 VAL A CA 1
ATOM 582 C C . VAL A 1 76 ? 25.714 -4.252 -19.395 1.00 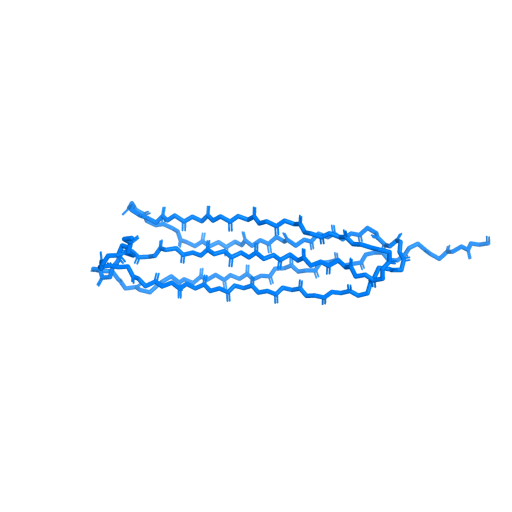48.59 76 VAL A C 1
ATOM 584 O O . VAL A 1 76 ? 24.770 -4.803 -20.008 1.00 48.59 76 VAL A O 1
#